Protein AF-A0A6M0K8N2-F1 (afdb_monomer)

Radius of gyration: 19.25 Å; Cα contacts (8 Å, |Δi|>4): 130; chains: 1; bounding box: 44×33×49 Å

Secondary structure (DSSP, 8-state):
------BTTB--PPPHHHHHHHHHHHHHT-SS--------PPTT-EEEE-SSTTTT-EEEEEEEETTTEEEEEEEETTEEEEEEEEGGGEEE-

pLDDT: mean 76.73, std 12.26, range [41.41, 89.94]

Organism: NCBI:txid57489

InterPro domains:
  IPR008991 Translation protein SH3-like domain superfamily [SSF50104] (39-90)
  IPR036735 NusG, N-terminal domain superfamily [G3DSA:3.30.70.940] (1-91)

Nearest PDB structures (foldseek):
  2lcl-assembly1_A  TM=7.772E-01  e=1.256E-03  Escherichia coli O157:H7
  8pim-assembly1_P  TM=5.959E-01  e=3.168E-04  Escherichia coli
  8a3w-assembly1_K  TM=8.179E-01  e=1.222E-02  Leishmania major strain Friedlin
  5umd-assembly1_N  TM=6.678E-01  e=9.620E-03  Plasmodium falciparum 3D7
  6yxy-assembly1_AY  TM=4.832E-01  e=5.799E-02  Trypanosoma brucei brucei

Solvent-accessible surface area (backbone atoms only — not comparable to full-atom values): 5694 Å² total; per-residue (Å²): 136,92,76,83,82,52,68,81,95,37,82,68,86,77,59,65,71,58,55,51,50,50,51,49,51,51,63,76,48,70,88,54,80,86,63,47,77,77,69,91,74,51,71,70,38,54,31,26,26,74,44,71,98,58,43,82,42,54,27,32,30,60,46,80,50,76,82,50,25,31,32,30,39,29,66,58,94,90,37,83,40,82,45,78,43,52,46,91,30,44,41,82,100

Foldseek 3Di:
DDDDDDDPPDDDDDDPVVVVVVVVVCVVVVPDPPQPPPPPADQQFKKAFCDDPRHRWIFTWHDADPRFKTWTQTQDPNDGDTDIDGNVRIDGD

Sequence (93 aa):
MTTLVTFGHRLTSVPDPIIETLRRNEDAHRRGPQSPPRHDFHAGDSLAVTAGPFAGLQGIFQSSCGDARVAILLDVIGRATRVVLPGSSVALA

Mean predicted aligned error: 12.62 Å

Structure (mmCIF, N/CA/C/O backbone):
data_AF-A0A6M0K8N2-F1
#
_entry.id   AF-A0A6M0K8N2-F1
#
loop_
_atom_site.group_PDB
_atom_site.id
_atom_site.type_symbol
_atom_site.label_atom_id
_atom_site.label_alt_id
_atom_site.label_comp_id
_atom_site.label_asym_id
_atom_site.label_entity_id
_atom_site.label_seq_id
_atom_site.pdbx_PDB_ins_code
_atom_site.Cartn_x
_atom_site.Cartn_y
_atom_site.Cartn_z
_atom_site.occupancy
_atom_site.B_iso_or_equiv
_atom_site.auth_seq_id
_atom_site.auth_comp_id
_atom_site.auth_asym_id
_atom_site.auth_atom_id
_atom_site.pdbx_PDB_model_num
ATOM 1 N N . MET A 1 1 ? 30.110 -1.883 -7.339 1.00 41.41 1 MET A N 1
ATOM 2 C CA . MET A 1 1 ? 30.523 -2.403 -8.660 1.00 41.41 1 MET A CA 1
ATOM 3 C C . MET A 1 1 ? 29.266 -2.568 -9.491 1.00 41.41 1 MET A C 1
ATOM 5 O O . MET A 1 1 ? 28.371 -3.274 -9.053 1.00 41.41 1 MET A O 1
ATOM 9 N N . THR A 1 2 ? 29.152 -1.861 -10.610 1.00 56.62 2 THR A N 1
ATOM 10 C CA . TH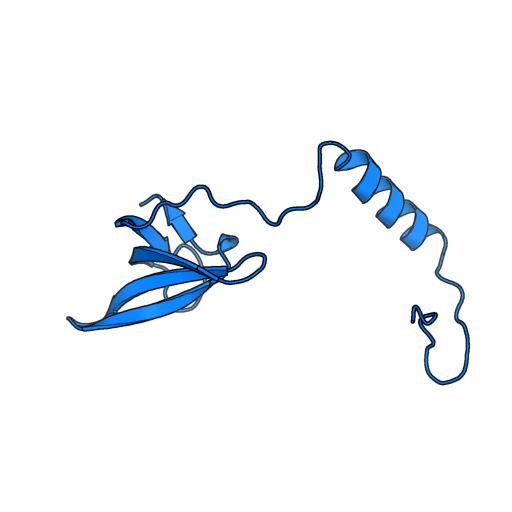R A 1 2 ? 28.033 -1.982 -11.555 1.00 56.62 2 THR A CA 1
ATOM 11 C C . THR A 1 2 ? 28.373 -3.051 -12.589 1.00 56.62 2 THR A C 1
ATOM 13 O O . THR A 1 2 ? 29.407 -2.968 -13.247 1.00 56.62 2 THR A O 1
ATOM 16 N N . THR A 1 3 ? 27.534 -4.077 -12.707 1.00 74.25 3 THR A N 1
ATOM 17 C CA . THR A 1 3 ? 27.683 -5.172 -13.675 1.00 74.25 3 THR A CA 1
ATOM 18 C C . THR A 1 3 ? 26.600 -5.066 -14.747 1.00 74.25 3 THR A C 1
ATOM 20 O O . THR A 1 3 ? 25.482 -4.640 -14.463 1.00 74.25 3 THR A O 1
ATOM 23 N N . LEU A 1 4 ? 26.922 -5.427 -15.993 1.00 80.69 4 LEU A N 1
ATOM 24 C CA . LEU A 1 4 ? 25.917 -5.506 -17.058 1.00 80.69 4 LEU A CA 1
ATOM 25 C C . LEU A 1 4 ? 25.021 -6.733 -16.848 1.00 80.69 4 LEU A C 1
ATOM 27 O O . LEU A 1 4 ? 25.494 -7.791 -16.434 1.00 80.69 4 LEU A O 1
ATOM 31 N N . VAL A 1 5 ? 23.735 -6.593 -17.172 1.00 78.06 5 VAL A N 1
ATOM 32 C CA . VAL A 1 5 ? 22.772 -7.698 -17.117 1.00 78.06 5 VAL A CA 1
ATOM 33 C C . VAL A 1 5 ? 23.065 -8.671 -18.258 1.00 78.06 5 VAL A C 1
ATOM 35 O O . VAL A 1 5 ? 23.022 -8.303 -19.433 1.00 78.06 5 VAL A O 1
ATOM 38 N N . THR A 1 6 ? 23.362 -9.921 -17.912 1.00 81.88 6 THR A N 1
ATOM 39 C CA . THR A 1 6 ? 23.557 -11.018 -18.865 1.00 81.88 6 THR A CA 1
ATOM 40 C C . THR A 1 6 ? 22.460 -12.057 -18.695 1.00 81.88 6 THR A C 1
ATOM 42 O O . THR A 1 6 ? 22.015 -12.342 -17.584 1.00 81.88 6 THR A O 1
ATOM 45 N N . PHE A 1 7 ? 22.049 -12.672 -19.800 1.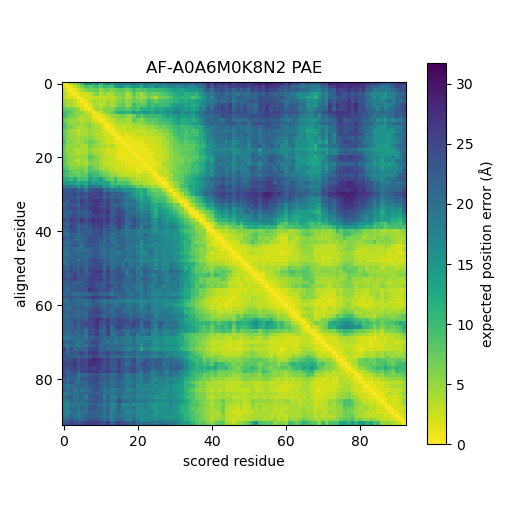00 75.00 7 PHE A N 1
ATOM 46 C CA . PHE A 1 7 ? 21.230 -13.880 -19.756 1.00 75.00 7 PHE A CA 1
ATOM 47 C C . PHE A 1 7 ? 22.169 -15.071 -19.955 1.00 75.00 7 PHE A C 1
ATOM 49 O O . PHE A 1 7 ? 22.685 -15.309 -21.050 1.00 75.00 7 PHE A O 1
ATOM 56 N N . GLY A 1 8 ? 22.487 -15.755 -18.853 1.00 79.31 8 G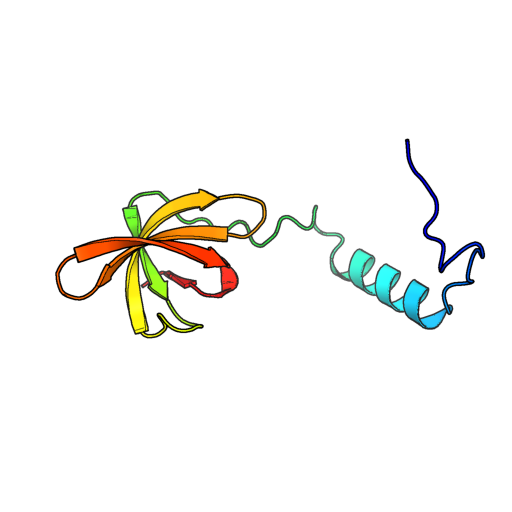LY A N 1
ATOM 57 C CA . GLY A 1 8 ? 23.599 -16.706 -18.801 1.00 79.31 8 GLY A CA 1
ATOM 58 C C . GLY A 1 8 ? 24.942 -15.990 -18.976 1.00 79.31 8 GLY A C 1
ATOM 59 O O . GLY A 1 8 ? 25.240 -15.035 -18.260 1.00 79.31 8 GLY A O 1
ATOM 60 N N . HIS A 1 9 ? 25.737 -16.423 -19.956 1.00 74.94 9 HIS A N 1
ATOM 61 C CA . HIS A 1 9 ? 27.061 -15.856 -20.259 1.00 74.94 9 HIS A CA 1
ATOM 62 C C . HIS A 1 9 ? 27.056 -14.869 -21.439 1.00 74.94 9 HIS A C 1
ATOM 64 O O . HIS A 1 9 ? 28.121 -14.482 -21.916 1.00 74.94 9 HIS A O 1
ATOM 70 N N . ARG A 1 10 ? 25.880 -14.490 -21.961 1.00 74.50 10 ARG A N 1
ATOM 71 C CA . ARG A 1 10 ? 25.767 -13.639 -23.154 1.00 74.50 10 ARG A CA 1
ATOM 72 C C . ARG A 1 10 ? 25.123 -12.298 -22.831 1.00 74.50 10 ARG A C 1
ATOM 74 O O . ARG A 1 10 ? 24.053 -12.228 -22.224 1.00 74.50 10 ARG A O 1
ATOM 81 N N . LEU A 1 11 ? 25.766 -11.238 -23.313 1.00 77.94 11 LEU A N 1
ATOM 82 C CA . LEU A 1 11 ? 25.141 -9.930 -23.453 1.00 77.94 11 LEU A CA 1
ATOM 83 C C . LEU A 1 11 ? 24.062 -10.043 -24.531 1.00 77.94 11 LEU A C 1
ATOM 85 O O . LEU A 1 11 ? 24.334 -10.490 -25.646 1.00 77.94 11 LEU A O 1
ATOM 89 N N . THR A 1 12 ? 22.832 -9.698 -24.173 1.00 76.94 12 THR A N 1
ATOM 90 C CA . THR A 1 12 ? 21.691 -9.730 -25.090 1.00 76.94 12 THR A CA 1
ATOM 91 C C . THR A 1 12 ? 21.327 -8.305 -25.459 1.00 76.94 12 THR A C 1
ATOM 93 O O . THR A 1 12 ? 21.229 -7.448 -24.582 1.00 76.94 12 THR A O 1
ATOM 96 N N . SER A 1 13 ? 21.139 -8.054 -26.755 1.00 82.00 13 SER A N 1
ATOM 97 C CA . SER A 1 13 ? 20.659 -6.758 -27.225 1.00 82.00 13 SER A CA 1
ATOM 98 C C . SER A 1 13 ? 19.220 -6.566 -26.770 1.00 82.00 13 SER A C 1
ATOM 100 O O . SER A 1 13 ? 18.371 -7.429 -26.998 1.00 82.00 13 SER A O 1
ATOM 102 N N . VAL A 1 14 ? 18.945 -5.431 -26.138 1.00 84.94 14 VAL A N 1
ATOM 103 C CA . VAL A 1 14 ? 17.578 -5.038 -25.806 1.00 84.94 14 VAL A CA 1
ATOM 104 C C . VAL A 1 14 ? 16.911 -4.540 -27.094 1.00 84.94 14 VAL A C 1
ATOM 106 O O . VAL A 1 14 ? 17.526 -3.74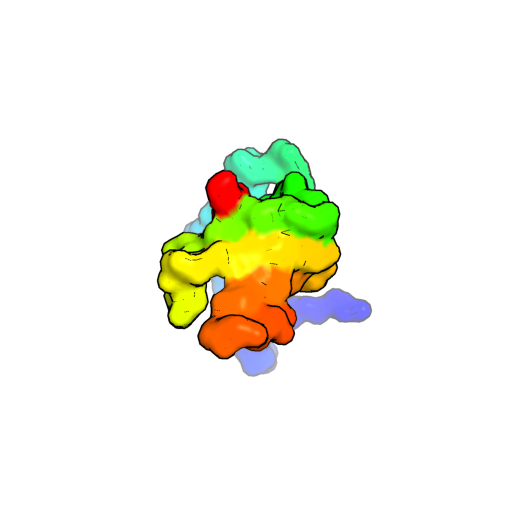2 -27.800 1.00 84.94 14 VAL A O 1
ATOM 109 N N . PRO A 1 15 ? 15.694 -4.998 -27.437 1.00 87.88 15 PRO A N 1
ATOM 110 C CA . PRO A 1 15 ? 14.976 -4.494 -28.602 1.00 87.88 15 PRO A CA 1
ATOM 111 C C . PRO A 1 15 ? 14.682 -2.992 -28.490 1.00 87.88 15 PRO A C 1
ATOM 113 O O . PRO A 1 15 ? 14.206 -2.531 -27.449 1.00 87.88 15 PRO A O 1
ATOM 116 N N . ASP A 1 16 ? 14.867 -2.251 -29.584 1.00 88.38 16 ASP A N 1
ATOM 117 C CA . ASP A 1 16 ? 14.624 -0.801 -29.645 1.00 88.38 16 ASP A CA 1
ATOM 118 C C . ASP A 1 16 ? 13.237 -0.354 -29.136 1.00 88.38 16 ASP A C 1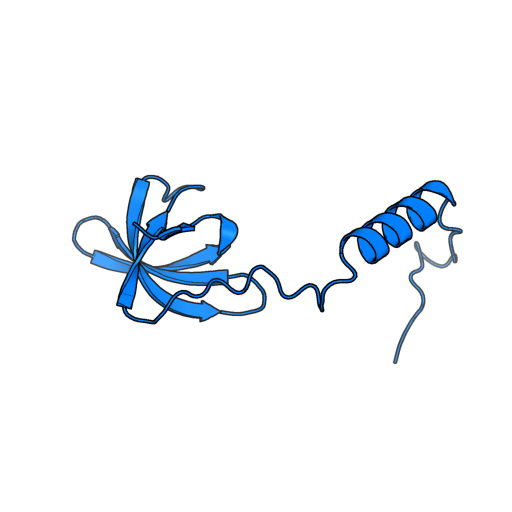
ATOM 120 O O . ASP A 1 16 ? 13.173 0.652 -28.427 1.00 88.38 16 ASP A O 1
ATOM 124 N N . PRO A 1 17 ? 12.126 -1.088 -29.377 1.00 87.56 17 PRO A N 1
ATOM 125 C CA . PRO A 1 17 ? 10.813 -0.704 -28.850 1.00 87.56 17 PRO A CA 1
ATOM 126 C C . PRO A 1 17 ? 10.760 -0.629 -27.319 1.00 87.56 17 PRO A C 1
ATOM 128 O O . PRO A 1 17 ? 10.037 0.195 -26.757 1.00 87.56 17 PRO A O 1
ATOM 131 N N . ILE A 1 18 ? 11.530 -1.476 -26.630 1.00 84.12 18 ILE A N 1
ATOM 132 C CA . ILE A 1 18 ? 11.607 -1.479 -25.165 1.00 84.12 18 ILE A CA 1
ATOM 133 C C . ILE A 1 18 ? 12.382 -0.252 -24.686 1.00 84.12 18 ILE A C 1
ATOM 135 O O . ILE A 1 18 ? 11.940 0.424 -23.760 1.00 84.12 18 ILE A O 1
ATOM 139 N N . ILE A 1 19 ? 13.495 0.072 -25.351 1.00 85.56 19 ILE A N 1
ATOM 140 C CA . ILE A 1 19 ? 14.306 1.262 -25.053 1.00 85.56 19 ILE A CA 1
ATOM 141 C C . ILE A 1 19 ? 13.461 2.528 -25.225 1.00 85.56 19 ILE A C 1
ATOM 143 O O . ILE A 1 19 ? 13.446 3.389 -24.348 1.00 85.56 19 ILE A O 1
ATOM 147 N N . GLU A 1 20 ? 12.717 2.616 -26.325 1.00 87.12 20 GLU A N 1
ATOM 148 C CA . GLU A 1 20 ? 11.844 3.749 -26.628 1.00 87.12 20 GLU A CA 1
ATOM 149 C C . GLU A 1 20 ? 10.696 3.884 -25.616 1.00 87.12 20 GLU A C 1
ATOM 151 O O . GLU A 1 20 ? 10.382 4.985 -25.166 1.00 87.12 20 GLU A O 1
ATOM 156 N N . THR A 1 21 ? 10.099 2.767 -25.193 1.00 82.81 21 THR A N 1
ATOM 157 C CA . THR A 1 21 ? 9.043 2.770 -24.166 1.00 82.81 21 THR A CA 1
ATOM 158 C C . THR A 1 21 ? 9.576 3.249 -22.816 1.00 82.81 21 THR A C 1
ATOM 160 O O . THR A 1 21 ? 8.926 4.053 -22.147 1.00 82.81 21 THR A O 1
ATOM 163 N N . LEU A 1 22 ? 10.768 2.794 -22.419 1.00 82.38 22 LEU A N 1
ATOM 164 C CA . LEU A 1 22 ? 11.414 3.226 -21.178 1.00 82.38 22 LEU A CA 1
ATOM 165 C C . LEU A 1 22 ? 11.747 4.720 -21.213 1.00 82.38 22 LEU A C 1
ATOM 167 O O . LEU A 1 22 ? 11.372 5.434 -20.287 1.00 82.38 22 LEU A O 1
ATOM 171 N N . ARG A 1 23 ? 12.347 5.212 -22.306 1.00 81.69 23 ARG A N 1
ATOM 172 C CA . ARG A 1 23 ? 12.633 6.645 -22.496 1.00 81.69 23 ARG A CA 1
ATOM 173 C C . ARG A 1 23 ? 11.369 7.493 -22.434 1.00 81.69 23 ARG A C 1
ATOM 175 O O . ARG A 1 23 ? 11.329 8.487 -21.721 1.00 81.69 23 ARG A O 1
ATOM 182 N N . ARG A 1 24 ? 10.305 7.067 -23.117 1.00 78.69 24 ARG A N 1
ATOM 183 C CA . ARG A 1 24 ? 9.011 7.758 -23.103 1.00 78.69 24 ARG A CA 1
ATOM 184 C C . ARG A 1 24 ? 8.394 7.803 -21.710 1.00 78.69 24 ARG A C 1
ATOM 186 O O . ARG A 1 24 ? 7.832 8.828 -21.336 1.00 78.69 24 ARG A O 1
ATOM 193 N N . ASN A 1 25 ? 8.499 6.717 -20.947 1.00 72.00 25 ASN A N 1
ATOM 194 C CA . ASN A 1 25 ? 8.062 6.702 -19.557 1.00 72.00 25 ASN A CA 1
ATOM 195 C C . ASN A 1 25 ? 8.909 7.663 -18.714 1.00 72.00 25 ASN A C 1
ATOM 197 O O . ASN A 1 25 ? 8.337 8.460 -17.984 1.00 72.00 25 ASN A O 1
ATOM 201 N N . GLU A 1 26 ? 10.233 7.679 -18.842 1.00 71.75 26 GLU A N 1
ATOM 202 C CA . GLU A 1 26 ? 11.074 8.652 -18.128 1.00 71.75 26 GLU A CA 1
ATOM 203 C C . GLU A 1 26 ? 10.732 10.106 -18.495 1.00 71.75 26 GLU A C 1
ATOM 205 O O . GLU A 1 26 ? 10.556 10.939 -17.606 1.00 71.75 26 GLU A O 1
ATOM 210 N N . ASP A 1 27 ? 10.554 10.410 -19.782 1.00 65.81 27 ASP A N 1
ATOM 211 C CA . ASP A 1 27 ? 10.228 11.755 -20.266 1.00 65.81 27 ASP A CA 1
ATOM 212 C C . ASP A 1 27 ? 8.818 12.211 -19.861 1.00 65.81 27 ASP A C 1
ATOM 214 O O . ASP A 1 27 ? 8.622 13.368 -19.481 1.00 65.81 27 ASP A O 1
ATOM 218 N N . ALA A 1 28 ? 7.831 11.310 -19.869 1.00 60.66 28 ALA A N 1
ATOM 219 C CA . ALA A 1 28 ? 6.491 11.594 -19.355 1.00 60.66 28 ALA A CA 1
ATOM 220 C C . ALA A 1 28 ? 6.499 11.860 -17.836 1.00 60.66 28 ALA A C 1
ATOM 222 O O . ALA A 1 28 ? 5.675 12.627 -17.336 1.00 60.66 28 ALA A O 1
ATOM 223 N N . HIS A 1 29 ? 7.455 11.272 -17.110 1.00 53.41 29 HIS A N 1
ATOM 224 C CA . HIS A 1 29 ? 7.587 11.367 -15.655 1.00 53.41 29 HIS A CA 1
ATOM 225 C C . HIS A 1 29 ? 8.727 12.299 -15.207 1.00 53.41 29 HIS A C 1
ATOM 227 O O . HIS A 1 29 ? 9.081 12.318 -14.030 1.00 53.41 29 HIS A O 1
ATOM 233 N N . ARG A 1 30 ? 9.261 13.143 -16.103 1.00 51.75 30 ARG A N 1
ATOM 234 C CA . ARG A 1 30 ? 10.412 14.051 -15.890 1.00 51.75 30 ARG A CA 1
ATOM 235 C C . ARG A 1 30 ? 10.192 15.165 -14.845 1.00 51.75 30 ARG A C 1
ATOM 237 O O . ARG A 1 30 ? 10.995 16.088 -14.748 1.00 51.75 30 ARG A O 1
ATOM 244 N N . ARG A 1 31 ? 9.115 15.097 -14.052 1.00 49.03 31 ARG A N 1
ATOM 245 C CA . ARG A 1 31 ? 8.768 16.030 -12.962 1.00 49.03 31 ARG A CA 1
ATOM 246 C C . ARG A 1 31 ? 9.184 15.544 -11.567 1.00 49.03 31 ARG A C 1
ATOM 248 O O . ARG A 1 31 ? 8.599 15.973 -10.578 1.00 49.03 31 ARG A O 1
ATOM 255 N N . GLY A 1 32 ? 10.192 14.687 -11.463 1.00 46.22 32 GLY A N 1
ATOM 256 C CA . GLY A 1 32 ? 10.828 14.367 -10.185 1.00 46.22 32 GLY A CA 1
ATOM 257 C C . GLY A 1 32 ? 11.345 12.935 -10.124 1.00 46.22 32 GLY A C 1
ATOM 258 O O . GLY A 1 32 ? 11.012 12.132 -10.995 1.00 46.22 32 GLY A O 1
ATOM 259 N N . PRO A 1 33 ? 12.159 12.599 -9.105 1.00 45.66 33 PRO A N 1
ATOM 260 C CA . PRO A 1 33 ? 12.465 11.209 -8.799 1.00 45.66 33 PRO A CA 1
ATOM 261 C C . PRO A 1 33 ? 11.149 10.436 -8.745 1.00 45.66 33 PRO A C 1
ATOM 263 O O . PRO A 1 33 ? 10.179 10.945 -8.177 1.00 45.66 33 PRO A O 1
ATOM 266 N N . GLN A 1 34 ? 11.113 9.220 -9.291 1.00 47.44 34 GLN A N 1
ATOM 267 C CA . GLN A 1 34 ? 10.053 8.268 -8.972 1.00 47.44 34 GLN A CA 1
ATOM 268 C C . GLN A 1 34 ? 10.214 7.882 -7.501 1.00 47.44 34 GLN A C 1
ATOM 270 O O . GLN A 1 34 ? 10.656 6.789 -7.171 1.00 47.44 34 GLN A O 1
ATOM 275 N N . SER A 1 35 ? 9.926 8.819 -6.595 1.00 45.56 35 SER A N 1
ATOM 276 C CA . SER A 1 35 ? 9.505 8.422 -5.274 1.00 45.56 35 SER A CA 1
ATOM 277 C C . SER A 1 35 ? 8.216 7.655 -5.528 1.00 45.56 35 SER A C 1
ATOM 279 O O . SER A 1 35 ? 7.301 8.229 -6.134 1.00 45.56 35 SER A O 1
ATOM 281 N N . PRO A 1 36 ? 8.123 6.379 -5.122 1.00 50.00 36 PRO A N 1
ATOM 282 C CA . PRO A 1 36 ? 6.815 5.769 -4.913 1.00 50.00 36 PRO A CA 1
ATOM 283 C C . PRO A 1 36 ? 5.911 6.795 -4.236 1.00 50.00 36 PRO A C 1
ATOM 285 O O . PRO A 1 36 ? 6.443 7.572 -3.433 1.00 50.00 36 PRO A O 1
ATOM 288 N N . PRO A 1 37 ? 4.612 6.856 -4.602 1.00 53.22 37 PRO A N 1
ATOM 289 C CA . PRO A 1 37 ? 3.702 7.890 -4.125 1.00 53.22 37 PRO A CA 1
ATOM 290 C C . PRO A 1 37 ? 3.991 8.099 -2.650 1.00 53.22 37 PRO A C 1
ATOM 292 O O . PRO A 1 37 ? 3.829 7.176 -1.850 1.00 53.22 37 PRO A O 1
ATOM 295 N N . ARG A 1 38 ? 4.588 9.252 -2.320 1.00 54.25 38 ARG A N 1
ATOM 296 C CA . ARG A 1 38 ? 4.852 9.602 -0.934 1.00 54.25 38 ARG A CA 1
ATOM 297 C C . ARG A 1 38 ? 3.462 9.791 -0.393 1.00 54.25 38 ARG A C 1
ATOM 299 O O . ARG A 1 38 ? 2.816 10.796 -0.654 1.00 54.25 38 ARG A O 1
ATOM 306 N N . HIS A 1 39 ? 2.947 8.734 0.204 1.00 61.72 39 HIS A N 1
ATOM 307 C CA . HIS A 1 39 ? 1.674 8.820 0.850 1.00 61.72 39 HIS A CA 1
ATOM 308 C C . HIS A 1 39 ? 1.898 9.778 2.012 1.00 61.72 39 HIS A C 1
ATOM 310 O O . HIS A 1 39 ? 2.655 9.451 2.928 1.00 61.72 39 HIS A O 1
ATOM 316 N N . ASP A 1 40 ? 1.299 10.966 1.934 1.00 66.31 40 ASP A N 1
ATOM 317 C CA . ASP A 1 40 ? 1.326 11.995 2.979 1.00 66.31 40 ASP A CA 1
ATOM 318 C C . ASP A 1 40 ? 0.466 11.566 4.184 1.00 66.31 40 ASP A C 1
ATOM 320 O O . ASP A 1 40 ? -0.335 12.328 4.718 1.00 66.31 40 ASP A O 1
ATOM 324 N N . PHE A 1 41 ? 0.596 10.303 4.590 1.00 74.50 41 PHE A N 1
ATOM 325 C CA . PHE A 1 41 ? -0.037 9.760 5.776 1.00 74.50 41 PHE A CA 1
ATOM 326 C C . PHE A 1 41 ? 0.801 10.137 6.992 1.00 74.50 41 PHE A C 1
ATOM 328 O O . PHE A 1 41 ? 2.018 9.924 7.034 1.00 74.50 41 PHE A O 1
ATOM 335 N N . HIS A 1 42 ? 0.130 10.663 8.001 1.00 78.19 42 HIS A N 1
ATOM 336 C CA . HIS A 1 42 ? 0.702 11.004 9.287 1.00 78.19 42 HIS A CA 1
ATOM 337 C C . HIS A 1 42 ? 0.360 9.920 10.305 1.00 78.19 42 HIS A C 1
ATOM 339 O O . HIS A 1 42 ? -0.696 9.291 10.251 1.00 78.19 42 HIS A O 1
ATOM 345 N N . ALA A 1 43 ? 1.279 9.664 11.242 1.00 79.44 43 ALA A N 1
ATOM 346 C CA . ALA A 1 43 ? 1.027 8.742 12.348 1.00 79.44 43 ALA A CA 1
ATOM 347 C C . ALA A 1 43 ? -0.239 9.177 13.101 1.00 79.44 43 ALA A C 1
ATOM 349 O O . ALA A 1 43 ? -0.294 10.296 13.607 1.00 79.44 43 ALA A O 1
ATOM 350 N N . GLY A 1 44 ? -1.237 8.295 13.168 1.00 83.00 44 GLY A N 1
ATOM 351 C CA . GLY A 1 44 ? -2.559 8.610 13.714 1.00 83.00 44 GLY A CA 1
ATOM 352 C C . GLY A 1 44 ? -3.667 8.777 12.670 1.00 83.00 44 GLY A C 1
ATOM 353 O O . GLY A 1 44 ? -4.834 8.751 13.056 1.00 83.00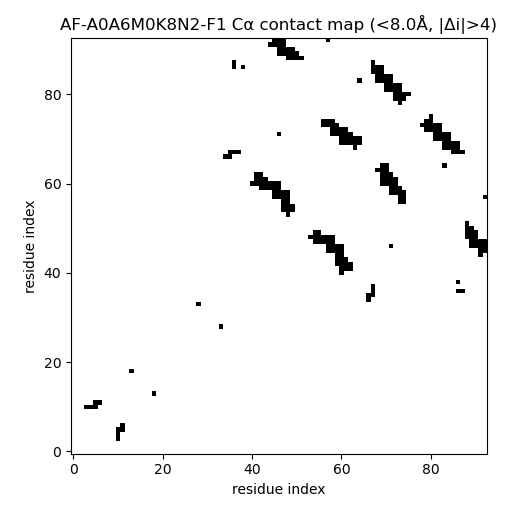 44 GLY A O 1
ATOM 354 N N . ASP A 1 45 ? -3.342 8.879 11.378 1.00 85.56 45 ASP A N 1
ATOM 355 C CA . ASP A 1 45 ? -4.355 8.989 10.325 1.00 85.56 45 ASP A CA 1
ATOM 356 C C . ASP A 1 45 ? -5.183 7.708 10.217 1.00 85.56 45 ASP A C 1
ATOM 358 O O . ASP A 1 45 ? -4.653 6.593 10.235 1.00 85.56 45 ASP A O 1
ATOM 362 N N . SER A 1 46 ? -6.497 7.872 10.070 1.00 87.00 46 SER A N 1
ATOM 363 C CA . SER A 1 46 ? -7.398 6.759 9.791 1.00 87.00 46 SER A CA 1
ATOM 364 C C . SER A 1 46 ? -7.299 6.391 8.314 1.00 87.00 46 SER A C 1
ATOM 366 O O . SER A 1 46 ? -7.586 7.206 7.435 1.00 87.00 46 SER A O 1
ATOM 368 N N . LEU A 1 47 ? -6.875 5.163 8.039 1.00 87.00 47 LEU A N 1
ATOM 369 C CA . LEU A 1 47 ? -6.745 4.615 6.698 1.00 87.00 47 LEU A CA 1
ATOM 370 C C . LEU A 1 47 ? -7.720 3.455 6.505 1.00 87.00 47 LEU A C 1
ATOM 372 O O . LEU A 1 47 ? -7.807 2.542 7.329 1.00 87.00 47 LEU A O 1
ATOM 376 N N . ALA A 1 48 ? -8.418 3.466 5.377 1.00 87.44 48 ALA A N 1
ATOM 377 C CA . ALA A 1 48 ? -9.237 2.363 4.905 1.00 87.44 48 ALA A CA 1
ATOM 378 C C . ALA A 1 48 ? -8.438 1.511 3.915 1.00 87.44 48 ALA A C 1
ATOM 380 O O . ALA A 1 48 ? -7.826 2.025 2.974 1.00 87.44 48 ALA A O 1
ATOM 381 N N . VAL A 1 49 ? -8.454 0.192 4.103 1.00 87.12 49 VAL A N 1
ATOM 382 C CA . VAL A 1 49 ? -7.862 -0.741 3.143 1.00 87.12 49 VAL A CA 1
ATOM 383 C C . VAL A 1 49 ? -8.834 -0.922 1.980 1.00 87.12 49 VAL A C 1
ATOM 385 O O . VAL A 1 49 ? -9.950 -1.411 2.155 1.00 87.12 49 VAL A O 1
ATOM 388 N N . THR A 1 50 ? -8.412 -0.539 0.779 1.00 86.19 50 THR A N 1
ATOM 389 C CA . THR A 1 50 ? -9.238 -0.575 -0.438 1.00 86.19 50 THR A CA 1
ATOM 390 C C . THR A 1 50 ? -8.965 -1.803 -1.303 1.00 86.19 50 THR A C 1
ATOM 392 O O . THR A 1 50 ? -9.775 -2.135 -2.166 1.00 86.19 50 THR A O 1
ATOM 395 N N . ALA A 1 51 ? -7.853 -2.507 -1.070 1.00 81.06 51 ALA A N 1
ATOM 396 C CA . ALA A 1 51 ? -7.459 -3.677 -1.849 1.00 81.06 51 ALA A CA 1
ATOM 397 C C . ALA A 1 51 ? -6.779 -4.764 -1.001 1.00 81.06 51 ALA A C 1
ATOM 399 O O . ALA A 1 51 ? -6.136 -4.492 0.012 1.00 81.06 51 ALA A O 1
ATOM 400 N N . GLY A 1 52 ? -6.877 -6.015 -1.461 1.00 80.44 52 GLY A N 1
ATOM 401 C CA . GLY A 1 52 ? -6.264 -7.178 -0.815 1.00 80.44 52 GLY A CA 1
ATOM 402 C C . GLY A 1 52 ? -7.179 -7.886 0.196 1.00 80.44 52 GLY A C 1
ATOM 403 O O . GLY A 1 52 ? -8.369 -7.592 0.272 1.00 80.44 52 GLY A O 1
ATOM 404 N N . PRO A 1 53 ? -6.646 -8.842 0.978 1.00 79.88 53 PRO A N 1
ATOM 405 C CA . PRO A 1 53 ? -7.447 -9.694 1.866 1.00 79.88 53 PRO A CA 1
ATOM 406 C C . PRO A 1 53 ? -8.066 -8.942 3.051 1.00 79.88 53 PRO A C 1
ATOM 408 O O . PRO A 1 53 ? -8.993 -9.442 3.677 1.00 79.88 53 PRO A O 1
ATOM 411 N N . PHE A 1 54 ? -7.554 -7.749 3.351 1.00 81.56 54 PHE A N 1
ATOM 412 C CA . PHE A 1 54 ? -8.047 -6.878 4.415 1.00 81.56 54 PHE A CA 1
ATOM 413 C C . PHE A 1 54 ? -8.932 -5.744 3.875 1.00 81.56 54 PHE A C 1
ATOM 415 O O . PHE A 1 54 ? -9.214 -4.802 4.610 1.00 81.56 54 PHE A O 1
ATOM 422 N N . ALA A 1 55 ? -9.343 -5.802 2.600 1.00 83.50 55 ALA A N 1
ATOM 423 C CA . ALA A 1 55 ? -10.195 -4.785 1.993 1.00 83.50 55 ALA A CA 1
ATOM 424 C C . ALA A 1 55 ? -11.514 -4.62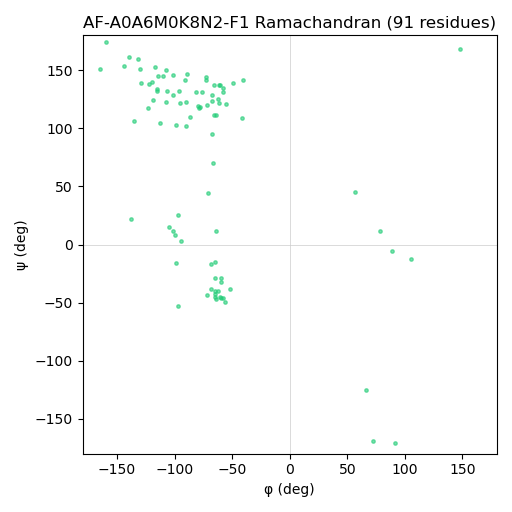4 2.765 1.00 83.50 55 ALA A C 1
ATOM 426 O O . ALA A 1 55 ? -12.158 -5.606 3.130 1.00 83.50 55 ALA A O 1
ATOM 427 N N . GLY A 1 56 ? -11.904 -3.373 3.011 1.00 82.88 56 GLY A N 1
ATOM 428 C CA . GLY A 1 56 ? -13.080 -3.023 3.811 1.00 82.88 56 GLY A CA 1
ATOM 429 C C . GLY A 1 56 ? -12.810 -2.878 5.311 1.00 82.88 56 GLY A C 1
ATOM 430 O O . GLY A 1 56 ? -13.699 -2.441 6.036 1.00 82.88 56 GLY A O 1
ATOM 431 N N . LEU A 1 57 ? -11.599 -3.190 5.785 1.00 86.19 57 LEU A N 1
ATOM 432 C CA . LEU A 1 57 ? -11.189 -2.901 7.157 1.00 86.19 57 LEU A CA 1
ATOM 433 C C . LEU A 1 57 ? -10.554 -1.511 7.260 1.00 86.19 57 LEU A C 1
ATOM 435 O O . LEU A 1 57 ? -9.868 -1.043 6.347 1.00 86.19 57 LEU A O 1
ATOM 439 N N . GLN A 1 58 ? -10.765 -0.871 8.406 1.00 87.00 58 GLN A N 1
ATOM 440 C CA . GLN A 1 58 ? -10.166 0.412 8.757 1.00 87.00 58 GLN A CA 1
ATOM 441 C C . GLN A 1 58 ? -9.096 0.213 9.829 1.00 87.00 58 GLN A C 1
ATOM 443 O O . GLN A 1 58 ? -9.163 -0.707 10.648 1.00 87.00 58 GLN A O 1
ATOM 448 N N . GLY A 1 59 ? -8.091 1.077 9.817 1.00 88.44 59 GLY A N 1
ATOM 449 C CA . GLY A 1 59 ? -7.021 1.052 10.796 1.00 88.44 59 GLY A CA 1
ATOM 450 C C . GLY A 1 59 ? -6.295 2.382 10.882 1.00 88.44 59 GLY A C 1
ATOM 451 O O . GLY A 1 59 ? -6.539 3.297 10.104 1.00 88.44 59 GLY A O 1
ATOM 452 N N . ILE A 1 60 ? -5.386 2.482 11.843 1.00 89.19 60 ILE A N 1
ATOM 453 C CA . ILE A 1 60 ? -4.635 3.709 12.106 1.00 89.19 60 ILE A CA 1
ATOM 454 C C . ILE A 1 60 ? -3.237 3.573 11.512 1.00 89.19 60 ILE A C 1
ATOM 456 O O . ILE A 1 60 ? -2.531 2.596 11.781 1.00 89.19 60 ILE A O 1
ATOM 460 N N . PHE A 1 61 ? -2.811 4.549 10.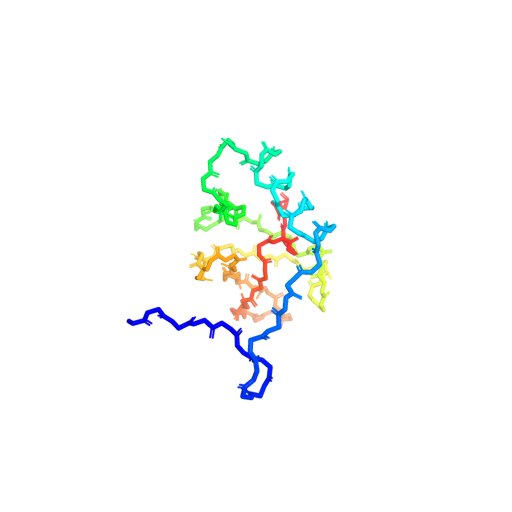715 1.00 88.00 61 PHE A N 1
ATOM 461 C CA . PHE A 1 61 ? -1.453 4.608 10.196 1.00 88.00 61 PHE A CA 1
ATOM 462 C C . PHE A 1 61 ? -0.451 4.742 11.346 1.00 88.00 61 PHE A C 1
ATOM 464 O O . PHE A 1 61 ? -0.537 5.653 12.168 1.00 88.00 61 PHE A O 1
ATOM 471 N N . GLN A 1 62 ? 0.526 3.836 11.396 1.00 86.19 62 GLN A N 1
ATOM 472 C CA . GLN A 1 62 ? 1.631 3.906 12.352 1.00 86.19 62 GLN A CA 1
ATOM 473 C C . GLN A 1 62 ? 2.874 4.540 11.735 1.00 86.19 62 GLN A C 1
ATOM 475 O O . GLN A 1 62 ? 3.465 5.438 12.328 1.00 86.19 62 GLN A O 1
ATOM 480 N N . SER A 1 63 ? 3.324 4.024 10.588 1.00 81.62 63 SER A N 1
ATOM 481 C CA . SER A 1 63 ? 4.590 4.445 9.983 1.00 81.62 63 SER A CA 1
ATOM 482 C C . SER A 1 63 ? 4.706 4.008 8.526 1.00 81.62 63 SER A C 1
ATOM 484 O O . SER A 1 63 ? 4.250 2.922 8.164 1.00 81.62 63 SER A O 1
ATOM 486 N N . SER A 1 64 ? 5.439 4.763 7.713 1.00 79.75 64 SER A N 1
ATOM 487 C CA . SER A 1 64 ? 5.931 4.283 6.420 1.00 79.75 64 SER A CA 1
ATOM 488 C C . SER A 1 64 ? 7.064 3.270 6.635 1.00 79.75 64 SER A C 1
ATOM 490 O O . SER A 1 64 ? 7.862 3.387 7.566 1.00 79.75 64 SER A O 1
ATOM 492 N N . CYS A 1 65 ? 7.108 2.214 5.824 1.00 72.25 65 CYS A N 1
ATOM 493 C CA . CYS A 1 65 ? 8.108 1.154 5.921 1.00 72.25 65 CYS A CA 1
ATOM 494 C C . CYS A 1 65 ? 8.644 0.817 4.525 1.00 72.25 65 CYS A C 1
ATOM 496 O O . CYS A 1 65 ? 7.971 0.164 3.733 1.00 72.25 65 CYS A O 1
ATOM 498 N N . GLY A 1 66 ? 9.873 1.238 4.227 1.00 65.00 66 GLY A N 1
ATOM 499 C CA . GLY A 1 66 ? 10.486 1.032 2.912 1.00 65.00 66 GLY A CA 1
ATOM 500 C C . GLY A 1 66 ? 9.880 1.914 1.820 1.00 65.00 66 GLY A C 1
ATOM 501 O O . GLY A 1 66 ? 9.126 2.838 2.110 1.00 65.00 66 GLY A O 1
ATOM 502 N N . ASP A 1 67 ? 10.234 1.616 0.569 1.00 65.62 67 ASP A N 1
ATOM 503 C CA . ASP A 1 67 ? 9.974 2.494 -0.576 1.00 65.62 67 ASP A CA 1
ATOM 504 C C . ASP A 1 67 ? 8.480 2.843 -0.717 1.00 65.62 67 ASP A C 1
ATOM 506 O O . ASP A 1 67 ? 8.130 4.010 -0.759 1.00 65.62 67 ASP A O 1
ATOM 510 N N . ALA A 1 68 ? 7.566 1.869 -0.686 1.00 68.56 68 ALA A N 1
ATOM 511 C CA . ALA A 1 68 ? 6.151 2.107 -1.014 1.00 68.56 68 ALA A CA 1
ATOM 512 C C . ALA A 1 68 ? 5.152 1.403 -0.084 1.00 68.56 68 ALA A C 1
ATOM 514 O O . ALA A 1 68 ? 4.027 1.104 -0.493 1.00 68.56 68 ALA A O 1
ATOM 515 N N . ARG A 1 69 ? 5.560 1.035 1.136 1.00 82.31 69 ARG A N 1
ATOM 516 C CA . ARG A 1 69 ? 4.700 0.286 2.064 1.00 82.31 69 ARG A CA 1
ATOM 517 C C . ARG A 1 69 ? 4.423 1.082 3.324 1.00 82.31 69 ARG A C 1
ATOM 519 O O . ARG A 1 69 ? 5.210 1.921 3.754 1.00 82.31 69 ARG A O 1
ATOM 526 N N . VAL A 1 70 ? 3.286 0.780 3.924 1.00 84.38 70 VAL A N 1
ATOM 527 C CA . VAL A 1 70 ? 2.769 1.450 5.107 1.00 84.38 70 VAL A CA 1
ATOM 528 C C . VAL A 1 70 ? 2.409 0.406 6.151 1.00 84.38 70 VAL A C 1
ATOM 530 O O . VAL A 1 70 ? 1.897 -0.667 5.826 1.00 84.38 70 VAL A O 1
ATOM 533 N N . ALA A 1 71 ? 2.731 0.699 7.405 1.00 87.31 71 ALA A N 1
ATOM 534 C CA . ALA A 1 71 ? 2.325 -0.093 8.550 1.00 87.31 71 ALA A CA 1
ATOM 535 C C . ALA A 1 71 ? 1.057 0.523 9.144 1.00 87.31 71 ALA A C 1
ATOM 537 O O . ALA A 1 71 ? 1.062 1.690 9.539 1.00 87.31 71 ALA A O 1
ATOM 538 N N . ILE A 1 72 ? -0.005 -0.272 9.216 1.00 88.31 72 ILE A N 1
ATOM 539 C CA . ILE A 1 72 ? -1.313 0.135 9.726 1.00 88.31 72 ILE A CA 1
ATOM 540 C C . ILE A 1 72 ? -1.682 -0.783 10.885 1.00 88.31 72 ILE A C 1
ATOM 542 O O . ILE A 1 72 ? -1.444 -1.992 10.840 1.00 88.31 72 ILE A O 1
ATOM 546 N N . LEU A 1 73 ? -2.240 -0.199 11.938 1.00 89.94 73 LEU A N 1
ATOM 547 C CA . LEU A 1 73 ? -2.825 -0.919 13.054 1.00 89.94 73 LEU A CA 1
ATOM 548 C C . LEU A 1 73 ? -4.305 -1.161 12.751 1.00 89.94 73 LEU A C 1
ATOM 550 O O . LEU A 1 73 ? -5.114 -0.242 12.855 1.00 89.94 73 LEU A O 1
ATOM 554 N N . LEU A 1 74 ? -4.640 -2.382 12.345 1.00 86.88 74 LEU A N 1
ATOM 555 C CA . LEU A 1 74 ? -6.018 -2.799 12.098 1.00 86.88 74 LEU A CA 1
ATOM 556 C C . LEU A 1 74 ? -6.627 -3.390 13.363 1.00 86.88 74 LEU A C 1
ATOM 558 O O . LEU A 1 74 ? -5.961 -4.146 14.070 1.00 86.88 74 LEU A O 1
ATOM 562 N N . ASP A 1 75 ? -7.900 -3.103 13.613 1.00 80.81 75 ASP A N 1
ATOM 563 C CA . ASP A 1 75 ? -8.681 -3.869 14.580 1.00 80.81 75 ASP A CA 1
ATOM 564 C C . ASP A 1 75 ? -9.289 -5.084 13.875 1.00 80.81 75 ASP A C 1
ATOM 566 O O . ASP A 1 75 ? -10.165 -4.965 13.017 1.00 80.81 75 ASP A O 1
ATOM 570 N N . VAL A 1 76 ? -8.780 -6.267 14.213 1.00 76.81 76 VAL A N 1
ATOM 571 C CA . VAL A 1 76 ? -9.304 -7.537 13.718 1.00 76.81 76 VAL A CA 1
ATOM 572 C C . VAL A 1 76 ? -9.914 -8.274 14.901 1.00 76.81 76 VAL A C 1
ATOM 574 O O . VAL A 1 76 ? -9.194 -8.833 15.727 1.00 76.81 76 VAL A O 1
ATOM 577 N N . ILE A 1 77 ? -11.249 -8.286 14.970 1.00 77.62 77 ILE A N 1
ATOM 578 C CA . ILE A 1 77 ? -12.024 -9.024 15.985 1.00 77.62 77 ILE A CA 1
ATOM 579 C C . ILE A 1 77 ? -11.624 -8.597 17.417 1.00 77.62 77 ILE A C 1
ATOM 581 O O . ILE A 1 77 ? -11.382 -9.425 18.294 1.00 77.62 77 ILE A O 1
ATOM 585 N N . GLY A 1 78 ? -11.505 -7.289 17.659 1.00 74.19 78 GLY A N 1
ATOM 586 C CA . GLY A 1 78 ? -11.159 -6.723 18.967 1.00 74.19 78 GLY A CA 1
ATOM 587 C C . GLY A 1 78 ? -9.672 -6.809 19.313 1.00 74.19 78 GLY A C 1
ATOM 588 O O . GLY A 1 78 ? -9.294 -6.600 20.468 1.00 74.19 78 GLY A O 1
ATOM 589 N N . ARG A 1 79 ? -8.810 -7.142 18.342 1.00 78.25 79 ARG A N 1
ATOM 590 C CA . ARG A 1 79 ? -7.358 -7.202 18.522 1.00 78.25 79 ARG A CA 1
ATOM 591 C C . ARG A 1 79 ? -6.648 -6.291 17.532 1.00 78.25 79 ARG A C 1
ATOM 593 O O . ARG A 1 79 ? -6.637 -6.535 16.325 1.00 78.25 79 ARG A O 1
ATOM 600 N N . ALA A 1 80 ? -5.944 -5.306 18.082 1.00 81.75 80 ALA A N 1
ATOM 601 C CA . ALA A 1 80 ? -5.049 -4.438 17.333 1.00 81.75 80 ALA A CA 1
ATOM 602 C C . ALA A 1 80 ? -3.880 -5.248 16.741 1.00 81.75 80 ALA A C 1
ATOM 604 O O . ALA A 1 80 ? -3.016 -5.754 17.464 1.00 81.75 80 ALA A O 1
ATOM 605 N N . THR A 1 81 ? -3.862 -5.381 15.418 1.00 86.19 81 THR A N 1
ATOM 606 C CA . THR A 1 81 ? -2.872 -6.143 14.656 1.00 86.19 81 THR A CA 1
ATOM 607 C C . THR A 1 81 ? -2.134 -5.212 13.707 1.00 86.19 81 THR A C 1
ATOM 609 O O . THR A 1 81 ? -2.739 -4.520 12.891 1.00 86.19 81 THR A O 1
ATOM 612 N N . ARG A 1 82 ? -0.802 -5.192 13.802 1.00 87.62 82 ARG A N 1
ATOM 613 C CA . ARG A 1 82 ? 0.049 -4.414 12.898 1.00 87.62 82 ARG A CA 1
ATOM 614 C C . ARG A 1 82 ? 0.214 -5.163 11.578 1.00 87.62 82 ARG A C 1
ATOM 616 O O . ARG A 1 82 ? 0.783 -6.253 11.565 1.00 87.62 82 ARG A O 1
ATOM 623 N N . VAL A 1 83 ? -0.226 -4.561 10.479 1.00 87.00 83 VAL A N 1
ATOM 624 C CA . VAL A 1 83 ? -0.114 -5.120 9.125 1.00 87.00 83 VAL A CA 1
ATOM 625 C C . VAL A 1 83 ? 0.701 -4.178 8.250 1.00 87.00 83 VAL A C 1
ATOM 627 O O . VAL A 1 83 ? 0.570 -2.959 8.344 1.00 87.00 83 VAL A O 1
ATOM 630 N N . VAL A 1 84 ? 1.562 -4.745 7.405 1.00 86.88 84 VAL A N 1
ATOM 631 C CA . VAL A 1 84 ? 2.347 -3.997 6.417 1.00 86.88 84 VAL A CA 1
ATOM 632 C C . VAL A 1 84 ? 1.785 -4.288 5.037 1.00 86.88 84 VAL A C 1
ATOM 634 O O . VAL A 1 84 ? 1.741 -5.443 4.617 1.00 86.88 84 VAL A O 1
ATOM 637 N N . LEU A 1 85 ? 1.379 -3.242 4.328 1.00 85.31 85 LEU A N 1
ATOM 638 C CA . LEU A 1 85 ? 0.772 -3.348 3.008 1.00 85.31 85 LEU A CA 1
ATOM 639 C C . LEU A 1 85 ? 1.281 -2.245 2.071 1.00 85.31 85 LEU A C 1
ATOM 641 O O . LEU A 1 85 ? 1.868 -1.267 2.540 1.00 85.31 85 LEU A O 1
ATOM 645 N N . PRO A 1 86 ? 1.129 -2.403 0.745 1.00 83.75 86 PRO A N 1
ATOM 646 C CA . PRO A 1 86 ? 1.463 -1.347 -0.201 1.00 83.75 86 PRO A CA 1
ATOM 647 C C . PRO A 1 86 ? 0.614 -0.109 0.086 1.00 83.75 86 PRO A C 1
ATOM 649 O O . PRO A 1 86 ? -0.591 -0.231 0.301 1.00 83.75 86 PRO A O 1
ATOM 652 N N . GLY A 1 87 ? 1.214 1.079 0.043 1.00 80.44 87 GLY A N 1
ATOM 653 C CA . GLY A 1 87 ? 0.469 2.326 0.214 1.00 80.44 87 GLY A CA 1
ATOM 654 C C . GLY A 1 87 ? -0.627 2.502 -0.847 1.00 80.44 87 GLY A C 1
ATOM 655 O O . GLY A 1 87 ? -1.686 3.043 -0.559 1.00 80.44 87 GLY A O 1
ATOM 656 N N . SER A 1 88 ? -0.443 1.940 -2.045 1.00 80.69 88 SER A N 1
ATOM 657 C CA . SER A 1 88 ? -1.460 1.928 -3.105 1.00 80.69 88 SER A CA 1
ATOM 658 C C . SER A 1 88 ? -2.722 1.125 -2.766 1.00 80.69 88 SER A C 1
ATOM 660 O O . SER A 1 88 ? -3.723 1.251 -3.463 1.00 80.69 88 SER A O 1
ATOM 662 N N . SER A 1 89 ? -2.682 0.276 -1.735 1.00 82.12 89 SER A N 1
ATOM 663 C CA . SER A 1 89 ? -3.816 -0.553 -1.299 1.00 82.12 89 SER A CA 1
ATOM 664 C C . SER A 1 89 ? -4.635 0.088 -0.174 1.00 82.12 89 SER A C 1
ATOM 666 O O . SER A 1 89 ? -5.560 -0.546 0.335 1.00 82.12 89 SER A O 1
ATOM 668 N N . VAL A 1 90 ? -4.288 1.313 0.234 1.00 83.62 90 VAL A N 1
ATOM 669 C CA . VAL A 1 90 ? -4.977 2.071 1.284 1.00 83.62 90 VAL A CA 1
ATOM 670 C C . VAL A 1 90 ? -5.306 3.485 0.836 1.00 83.62 90 VAL A C 1
ATOM 672 O O . VAL A 1 90 ? -4.596 4.088 0.033 1.00 83.62 90 VAL A O 1
ATOM 675 N N . ALA A 1 91 ? -6.380 4.023 1.396 1.00 83.19 91 ALA A N 1
ATOM 676 C CA . ALA A 1 91 ? -6.801 5.403 1.221 1.00 83.19 91 ALA A CA 1
ATOM 677 C C . ALA A 1 91 ? -7.112 6.029 2.585 1.00 83.19 91 ALA A C 1
ATOM 679 O O . ALA A 1 91 ? -7.357 5.310 3.552 1.00 83.19 91 ALA A O 1
ATOM 680 N N . LEU A 1 92 ? -7.111 7.361 2.657 1.00 81.69 92 LEU A N 1
ATOM 681 C CA . LEU A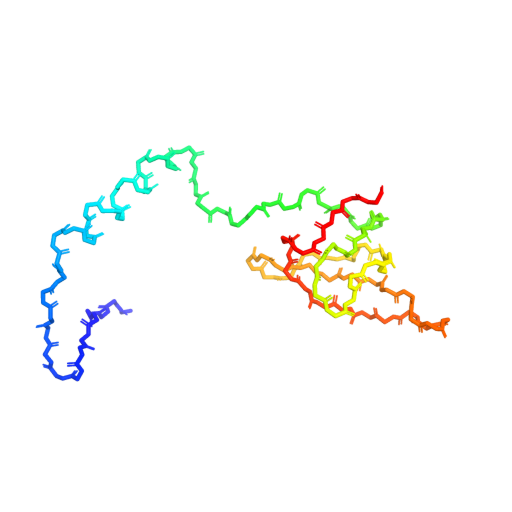 1 92 ? -7.690 8.069 3.801 1.00 81.69 92 LEU A CA 1
ATOM 682 C C . LEU A 1 92 ? -9.168 7.673 3.931 1.00 81.69 92 LEU A C 1
ATOM 684 O O . LEU A 1 92 ? -9.874 7.618 2.921 1.00 81.69 92 LEU A O 1
ATOM 688 N N . ALA A 1 93 ? -9.567 7.311 5.152 1.00 76.75 93 ALA A N 1
ATOM 689 C CA . ALA A 1 93 ? -10.924 6.878 5.482 1.00 76.75 93 ALA A CA 1
ATOM 690 C C . ALA A 1 93 ? -11.929 8.038 5.484 1.00 76.75 93 ALA A C 1
ATOM 692 O O . ALA A 1 93 ? -11.529 9.173 5.831 1.00 76.75 93 ALA A O 1
#